Protein AF-A0A935GVI0-F1 (afdb_monomer)

Radius of gyration: 30.36 Å; Cα contacts (8 Å, |Δi|>4): 11; chains: 1; bounding box: 81×37×84 Å

pLDDT: mean 85.94, std 17.43, range [46.31, 98.06]

Secondary structure (DSSP, 8-state):
-PPPPPPP----HHHHHHHHHTPPTT--HHHHHHHHHHHHHHHHHHHHHHHHHHHHHHHHHHHTT----HHHHHHHHHHHHHHHHHHHHHHHHHTSSS---------------

Sequence (113 aa):
MKTATLPPVRVAPDFRLELENVLEPNESLSQFVENAVRATVAKRKTQAEFMRRGIAAIEATQRDNSGIPAETVISRLEAKLLVAKQTKAQRGGQTAGSTGALGDPPHIKAHPP

Mean predicted aligned error: 12.58 Å

Foldseek 3Di:
DDDDDDDDDDDDPVVVVVLVVPDDVPDDSRNVVVVVVVVVVVVVVVVVVVVVVVVVVVVVCVVVVPDDDPVVVVVVVVVVVVVVVVVVVVVVVVVVPPPPDPDDDDDDDDDDD

Structure (mmCIF, N/CA/C/O backbone):
data_AF-A0A935GVI0-F1
#
_entry.id   AF-A0A935GVI0-F1
#
loop_
_atom_site.group_PDB
_atom_site.id
_atom_site.type_symbol
_atom_site.label_atom_id
_atom_site.label_alt_id
_atom_site.label_comp_id
_atom_site.label_asym_id
_atom_site.label_entity_id
_atom_site.label_seq_id
_atom_site.pdbx_PDB_ins_code
_atom_site.Cartn_x
_atom_site.Cartn_y
_atom_site.Cartn_z
_atom_site.occupancy
_atom_site.B_iso_or_equiv
_atom_site.auth_seq_id
_atom_site.auth_comp_id
_atom_site.auth_asym_id
_atom_site.auth_atom_id
_atom_site.pdbx_PDB_model_num
ATOM 1 N N . MET A 1 1 ? -11.241 25.963 14.240 1.00 49.38 1 MET A N 1
ATOM 2 C CA . MET A 1 1 ? -11.300 25.798 12.767 1.00 49.38 1 MET A CA 1
ATOM 3 C C . MET A 1 1 ? -12.371 24.759 12.463 1.00 49.38 1 MET A C 1
ATOM 5 O O . MET A 1 1 ? -12.383 23.745 13.144 1.00 49.38 1 MET A O 1
ATOM 9 N N . LYS A 1 2 ? -13.303 25.013 11.538 1.00 49.34 2 LYS A N 1
ATOM 10 C CA . LYS A 1 2 ? -14.369 24.051 11.193 1.00 49.34 2 LYS A CA 1
ATOM 11 C C . LYS A 1 2 ? -13.760 22.938 10.335 1.00 49.34 2 LYS A C 1
ATOM 13 O O . LYS A 1 2 ? -13.188 23.235 9.291 1.00 49.34 2 LYS A O 1
ATOM 18 N N . THR A 1 3 ? -13.827 21.696 10.795 1.00 78.38 3 THR A N 1
ATOM 19 C CA . THR A 1 3 ? -13.343 20.526 10.056 1.00 78.38 3 THR A CA 1
ATOM 20 C C . THR A 1 3 ? -14.445 20.003 9.138 1.00 78.38 3 THR A C 1
ATOM 22 O O . THR A 1 3 ? -15.622 20.021 9.494 1.00 78.38 3 THR A O 1
ATOM 25 N N . ALA A 1 4 ? -14.076 19.567 7.933 1.00 84.94 4 ALA A N 1
ATOM 26 C CA . ALA A 1 4 ? -15.001 18.851 7.061 1.00 84.94 4 ALA A CA 1
ATOM 27 C C . ALA A 1 4 ? -15.253 17.450 7.635 1.00 84.94 4 ALA A C 1
ATOM 29 O O . ALA A 1 4 ? -14.321 16.804 8.116 1.00 84.94 4 ALA A O 1
ATOM 30 N N . THR A 1 5 ? -16.496 16.980 7.580 1.00 89.56 5 THR A N 1
ATOM 31 C CA . THR A 1 5 ? -16.880 15.638 8.024 1.00 89.56 5 THR A CA 1
ATOM 32 C C . THR A 1 5 ? -17.089 14.723 6.826 1.00 89.56 5 THR A C 1
ATOM 34 O O . THR A 1 5 ? -17.547 15.150 5.764 1.00 89.56 5 THR A O 1
ATOM 37 N N . LEU A 1 6 ? -16.741 13.445 6.988 1.00 88.62 6 LEU A N 1
ATOM 38 C CA . LEU A 1 6 ? -17.154 12.427 6.028 1.00 88.62 6 LEU A CA 1
ATOM 39 C C . LEU A 1 6 ? -18.685 12.274 6.081 1.00 88.62 6 LEU A C 1
ATOM 41 O O . LEU A 1 6 ? -19.273 12.426 7.157 1.00 88.62 6 LEU A O 1
ATOM 45 N N . PRO A 1 7 ? -19.342 11.965 4.949 1.00 91.25 7 PRO A N 1
ATOM 46 C CA . PRO A 1 7 ? -20.768 11.672 4.942 1.00 91.25 7 PRO A CA 1
ATOM 47 C C . PRO A 1 7 ? -21.111 10.501 5.876 1.00 91.25 7 PRO A C 1
ATOM 49 O O . PRO A 1 7 ? -20.302 9.580 6.018 1.00 91.25 7 PRO A O 1
ATOM 52 N N . PRO A 1 8 ? -22.313 10.483 6.476 1.00 91.44 8 PRO A N 1
ATOM 53 C CA . PRO A 1 8 ? -22.758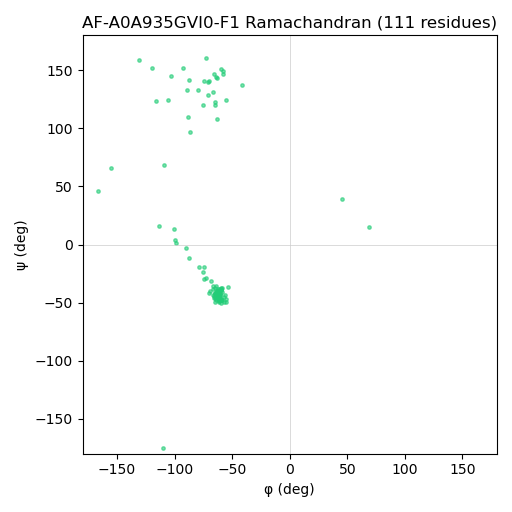 9.347 7.271 1.00 91.44 8 PRO A CA 1
ATOM 54 C C . PRO A 1 8 ? -22.923 8.108 6.381 1.00 91.44 8 PRO A C 1
ATOM 56 O O . PRO A 1 8 ? -23.689 8.119 5.416 1.00 91.44 8 PRO A O 1
ATOM 59 N N . VAL A 1 9 ? -22.220 7.026 6.722 1.00 91.00 9 VAL A N 1
ATOM 60 C CA . VAL A 1 9 ? -22.290 5.737 6.020 1.00 91.00 9 VAL A CA 1
ATOM 61 C C . VAL A 1 9 ? -23.073 4.751 6.880 1.00 91.00 9 VAL A C 1
ATOM 63 O O . VAL A 1 9 ? -22.732 4.522 8.039 1.00 91.00 9 VAL A O 1
ATOM 66 N N . ARG A 1 10 ? -24.136 4.166 6.319 1.00 94.75 10 ARG A N 1
ATOM 67 C CA . ARG A 1 10 ? -24.874 3.080 6.975 1.00 94.75 10 ARG A CA 1
ATOM 68 C C . ARG A 1 10 ? -24.114 1.774 6.785 1.00 94.75 10 ARG A C 1
ATOM 70 O O . ARG A 1 10 ? -23.713 1.457 5.670 1.00 94.75 10 ARG A O 1
ATOM 77 N N . VAL A 1 11 ? -23.962 1.022 7.865 1.00 94.62 11 VAL A N 1
ATOM 78 C CA . VAL A 1 11 ? -23.293 -0.281 7.875 1.00 94.62 11 VAL A CA 1
ATOM 79 C C . VAL A 1 11 ? -24.159 -1.311 8.590 1.00 94.62 11 VAL A C 1
ATOM 81 O O . VAL A 1 11 ? -25.043 -0.944 9.367 1.00 94.62 11 VAL A O 1
ATOM 84 N N . ALA A 1 12 ? -23.917 -2.593 8.318 1.00 97.19 12 ALA A N 1
ATOM 85 C CA . ALA A 1 12 ? -24.558 -3.675 9.055 1.00 97.19 12 ALA A CA 1
ATOM 86 C C . ALA A 1 12 ? -24.138 -3.638 10.542 1.00 97.19 12 ALA A C 1
ATOM 88 O O . ALA A 1 12 ? -22.975 -3.329 10.820 1.00 97.19 12 ALA A O 1
ATOM 89 N N . PRO A 1 13 ? -25.040 -3.953 11.491 1.00 95.50 13 PRO A N 1
ATOM 90 C CA . PRO A 1 13 ? -24.708 -3.981 12.917 1.00 95.50 13 PRO A CA 1
ATOM 91 C C . PRO A 1 13 ? -23.538 -4.913 13.245 1.00 95.50 13 PRO A C 1
ATOM 93 O O . PRO A 1 13 ? -22.620 -4.504 13.949 1.00 95.50 13 PRO A O 1
ATOM 96 N N . ASP A 1 14 ? -23.521 -6.113 12.663 1.00 97.06 14 ASP A N 1
ATOM 97 C CA . ASP A 1 14 ? -22.467 -7.105 12.911 1.00 97.06 14 ASP A CA 1
ATOM 98 C C . ASP A 1 14 ? -21.098 -6.604 12.436 1.00 97.06 14 ASP A C 1
ATOM 100 O O . ASP A 1 14 ? -20.110 -6.704 13.156 1.00 97.06 14 ASP A O 1
ATOM 104 N N . PHE A 1 15 ? -21.053 -5.932 11.282 1.00 95.62 15 PHE A N 1
ATOM 105 C CA . PHE A 1 15 ? -19.821 -5.318 10.786 1.00 95.62 15 PHE A CA 1
ATOM 106 C C . PHE A 1 15 ? -19.319 -4.202 11.710 1.00 95.62 15 PHE A C 1
ATOM 108 O O . PHE A 1 15 ? -18.118 -4.037 11.900 1.00 95.62 15 PHE A O 1
ATOM 115 N N . ARG A 1 16 ? -20.221 -3.428 12.322 1.00 94.06 16 ARG A N 1
ATOM 116 C CA . ARG A 1 16 ? -19.819 -2.416 13.304 1.00 94.06 16 ARG A CA 1
ATOM 117 C C . ARG A 1 16 ? -19.176 -3.052 14.539 1.00 94.06 16 ARG A C 1
ATOM 119 O O . ARG A 1 16 ? -18.172 -2.530 15.011 1.00 94.06 16 ARG A O 1
ATOM 126 N N . LEU A 1 17 ? -19.733 -4.158 15.031 1.00 95.19 17 LEU A N 1
ATOM 127 C CA . LEU A 1 17 ? -19.165 -4.898 16.161 1.00 95.19 17 LEU A CA 1
ATOM 128 C C . LEU A 1 17 ? -17.775 -5.448 15.824 1.00 95.19 17 LEU A C 1
ATOM 130 O O . LEU A 1 17 ? -16.857 -5.336 16.632 1.00 95.19 17 LEU A O 1
ATOM 134 N N . GLU A 1 18 ? -17.593 -5.986 14.616 1.00 95.56 18 GLU A N 1
ATOM 135 C CA . GLU A 1 18 ? -16.276 -6.412 14.130 1.00 95.56 18 GLU A CA 1
ATOM 136 C C . GLU A 1 18 ? -15.261 -5.263 14.157 1.00 95.56 18 GLU A C 1
ATOM 138 O O . GLU A 1 18 ? -14.148 -5.449 14.641 1.00 95.56 18 GLU A O 1
ATOM 143 N N . LEU A 1 19 ? -15.650 -4.069 13.694 1.00 94.31 19 LEU A N 1
ATOM 144 C CA . LEU A 1 19 ? -14.778 -2.891 13.711 1.00 94.31 19 LEU A CA 1
ATOM 145 C C . LEU A 1 19 ? -14.397 -2.455 15.128 1.00 94.31 19 LEU A C 1
ATOM 147 O O . LEU A 1 19 ? -13.257 -2.069 15.353 1.00 94.31 19 LEU A O 1
ATOM 151 N N . GLU A 1 20 ? -15.334 -2.502 16.073 1.00 93.00 20 GLU A N 1
ATOM 152 C CA . GLU A 1 20 ? -15.083 -2.132 17.470 1.00 93.00 20 GLU A CA 1
ATOM 153 C C . GLU A 1 20 ? -14.146 -3.137 18.168 1.00 93.00 20 GLU A C 1
ATOM 155 O O . GLU A 1 20 ? -13.330 -2.738 18.996 1.00 93.00 20 GLU A O 1
ATOM 160 N N . ASN A 1 21 ? -14.193 -4.417 17.782 1.00 95.38 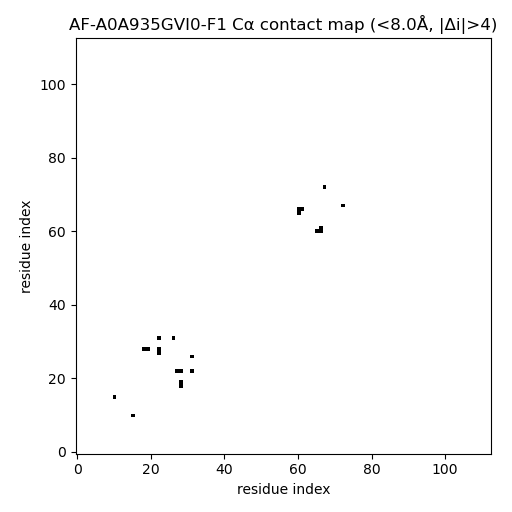21 ASN A N 1
ATOM 161 C CA . ASN A 1 21 ? -13.342 -5.473 18.340 1.00 95.38 21 ASN A CA 1
ATOM 162 C C . ASN A 1 21 ? -11.881 -5.434 17.864 1.00 95.38 21 ASN A C 1
ATOM 164 O O . ASN A 1 21 ? -11.027 -6.055 18.496 1.00 9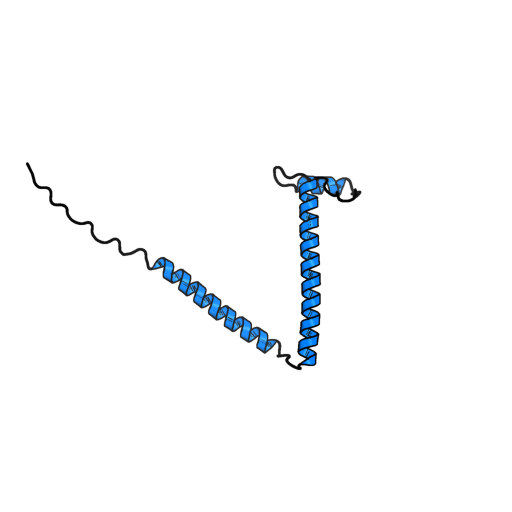5.38 21 ASN A O 1
ATOM 168 N N . VAL A 1 22 ? -11.585 -4.754 16.752 1.00 96.12 22 VAL A N 1
ATOM 169 C CA . VAL A 1 22 ? -10.222 -4.658 16.192 1.00 96.12 22 VAL A CA 1
ATOM 170 C C . VAL A 1 22 ? -9.514 -3.347 16.542 1.00 96.12 22 VAL A C 1
ATOM 172 O O . VAL A 1 22 ? -8.415 -3.110 16.045 1.00 96.12 22 VAL A O 1
ATOM 175 N N . LEU A 1 23 ? -10.133 -2.490 17.359 1.00 96.88 23 LEU A N 1
ATOM 176 C CA . LEU A 1 23 ? -9.537 -1.220 17.773 1.00 96.88 23 LEU A CA 1
ATOM 177 C C . LEU A 1 23 ? -8.358 -1.444 18.721 1.00 96.88 23 LEU A C 1
ATOM 179 O O . LEU A 1 23 ? -8.413 -2.271 19.634 1.00 96.88 23 LEU A O 1
ATOM 183 N N . GLU A 1 24 ? -7.311 -0.644 18.542 1.00 95.44 24 GLU A N 1
ATOM 184 C CA . GLU A 1 24 ? -6.183 -0.606 19.469 1.00 95.44 24 GLU A CA 1
ATOM 185 C C . GLU A 1 24 ? -6.560 0.096 20.793 1.00 95.44 24 GLU A C 1
ATOM 187 O O . GLU A 1 24 ? -7.519 0.879 20.853 1.00 95.44 24 GLU A O 1
ATOM 192 N N . PRO A 1 25 ? -5.802 -0.114 21.889 1.00 94.12 25 PRO A N 1
ATOM 193 C CA . PRO A 1 25 ? -6.049 0.581 23.148 1.00 94.12 25 PRO A CA 1
ATOM 194 C C . PRO A 1 25 ? -6.046 2.109 22.980 1.00 94.12 25 PRO A C 1
ATOM 196 O O . PRO A 1 25 ? -5.052 2.701 22.561 1.00 94.12 25 PRO A O 1
ATOM 199 N N . ASN A 1 26 ? -7.138 2.758 23.398 1.00 93.31 26 ASN A N 1
ATOM 200 C CA . ASN A 1 26 ? -7.388 4.203 23.254 1.00 93.31 26 ASN A CA 1
ATOM 201 C C . ASN A 1 26 ? -7.620 4.694 21.811 1.00 93.31 26 ASN A C 1
ATOM 203 O O . ASN A 1 26 ? -7.583 5.903 21.570 1.00 93.31 26 ASN A O 1
ATOM 207 N N . GLU A 1 27 ? -7.891 3.801 20.859 1.00 96.06 27 GLU A N 1
ATOM 208 C CA . GLU A 1 27 ? -8.342 4.173 19.520 1.00 96.06 27 GLU A CA 1
ATOM 209 C C . GLU A 1 27 ? -9.873 4.272 19.467 1.00 96.06 27 GLU A C 1
ATOM 211 O O . GLU A 1 27 ? -10.600 3.403 19.945 1.00 96.06 27 GLU A O 1
ATOM 216 N N . SER A 1 28 ? -10.387 5.349 18.873 1.00 95.38 28 SER A N 1
ATOM 217 C CA . SER A 1 28 ? -11.814 5.479 18.570 1.00 95.38 28 SER A CA 1
ATOM 218 C C . SER A 1 28 ? -12.136 4.986 17.160 1.00 95.38 28 SER A C 1
ATOM 220 O O . SER A 1 28 ? -11.343 5.143 16.231 1.00 95.38 28 SER A O 1
ATOM 222 N N . LEU A 1 29 ? -13.369 4.512 16.959 1.00 93.81 29 LEU A N 1
ATOM 223 C CA . LEU A 1 29 ? -13.862 4.105 15.640 1.00 93.81 29 LEU A CA 1
ATOM 224 C C . LEU A 1 29 ? -13.703 5.211 14.578 1.00 93.81 29 LEU A C 1
ATOM 226 O O . LEU A 1 29 ? -13.368 4.934 13.429 1.00 93.81 29 LEU A O 1
ATOM 230 N N . SER A 1 30 ? -13.895 6.479 14.956 1.00 92.62 30 SER A N 1
ATOM 231 C CA . SER A 1 30 ? -13.703 7.619 14.050 1.00 92.62 30 SER A CA 1
ATOM 232 C C . SER A 1 30 ? -12.246 7.781 13.608 1.00 92.62 30 SER A C 1
ATOM 234 O O . SER A 1 30 ? -12.003 8.045 12.431 1.00 92.62 30 SER A O 1
ATOM 236 N N . GLN A 1 31 ? -11.282 7.606 14.522 1.00 94.19 31 GLN A N 1
ATOM 237 C CA . GLN A 1 31 ? -9.851 7.650 14.194 1.00 94.19 31 GLN A CA 1
ATOM 238 C C . GLN A 1 31 ? -9.467 6.491 13.276 1.00 94.19 31 GLN A C 1
ATOM 240 O O . GLN A 1 31 ? -8.808 6.713 12.260 1.00 94.19 31 GLN A O 1
ATOM 245 N N . PHE A 1 32 ? -9.949 5.286 13.579 1.00 95.25 32 PHE A N 1
ATOM 246 C CA . PHE A 1 32 ? -9.735 4.112 12.741 1.00 95.25 32 PHE A CA 1
ATOM 247 C C . PHE A 1 32 ? -10.250 4.336 11.308 1.00 95.25 32 PHE A C 1
ATOM 249 O O . PHE A 1 32 ? -9.518 4.149 10.332 1.00 95.25 32 PHE A O 1
ATOM 256 N N . VAL A 1 33 ? -11.489 4.826 11.159 1.00 94.00 33 VAL A N 1
ATOM 257 C CA . VAL A 1 33 ? -12.087 5.132 9.848 1.00 94.00 33 VAL A CA 1
ATOM 258 C C . VAL A 1 33 ? -11.306 6.224 9.116 1.00 94.00 33 VAL A C 1
ATOM 260 O O . VAL A 1 33 ? -11.032 6.085 7.922 1.00 94.00 33 VAL A O 1
ATOM 263 N N . GLU A 1 34 ? -10.913 7.299 9.802 1.00 94.56 34 GLU A N 1
ATOM 264 C CA . GLU A 1 34 ? -10.100 8.358 9.198 1.00 94.56 34 GLU A CA 1
ATOM 265 C C . GLU A 1 34 ? -8.772 7.804 8.662 1.00 94.56 34 GLU A C 1
ATOM 267 O O . GLU A 1 34 ? -8.413 8.059 7.506 1.00 94.56 34 GLU A O 1
ATOM 272 N N . ASN A 1 35 ? -8.068 7.011 9.470 1.00 95.38 35 ASN A N 1
ATOM 273 C CA . ASN A 1 35 ? -6.796 6.396 9.106 1.00 95.38 35 ASN A CA 1
ATOM 274 C C . ASN A 1 35 ? -6.950 5.463 7.899 1.00 95.38 35 ASN A C 1
ATOM 276 O O . ASN A 1 35 ? -6.192 5.575 6.930 1.00 95.38 35 ASN A O 1
ATOM 280 N N . ALA A 1 36 ? -7.970 4.603 7.900 1.00 95.19 36 ALA A N 1
ATOM 281 C CA . ALA A 1 36 ? -8.262 3.694 6.795 1.00 95.19 36 ALA A CA 1
ATOM 282 C C . ALA A 1 36 ? -8.564 4.445 5.484 1.00 95.19 36 ALA A C 1
ATOM 284 O O . ALA A 1 36 ? -8.056 4.087 4.411 1.00 95.19 36 ALA A O 1
ATOM 285 N N . VAL A 1 37 ? -9.348 5.528 5.554 1.00 96.12 37 VAL A N 1
ATOM 286 C CA . VAL A 1 37 ? -9.652 6.377 4.394 1.00 96.12 37 VAL A CA 1
ATOM 287 C C . VAL A 1 37 ? -8.388 7.068 3.888 1.00 96.12 37 VAL A C 1
ATOM 289 O O . VAL A 1 37 ? -8.113 7.026 2.686 1.00 96.12 37 VAL A O 1
ATOM 292 N N . ARG A 1 38 ? -7.571 7.650 4.775 1.00 96.69 38 ARG A N 1
ATOM 293 C CA . ARG A 1 38 ? -6.296 8.286 4.401 1.00 96.69 38 ARG A CA 1
ATOM 294 C C . ARG A 1 38 ? -5.345 7.300 3.731 1.00 96.69 38 ARG A C 1
ATOM 296 O O . ARG A 1 38 ? -4.806 7.615 2.668 1.00 96.69 38 ARG A O 1
ATOM 303 N N . ALA A 1 39 ? -5.185 6.106 4.298 1.00 97.62 39 ALA A N 1
ATOM 304 C CA . ALA A 1 39 ? -4.353 5.050 3.732 1.00 97.62 39 ALA A CA 1
ATOM 305 C C . ALA A 1 39 ? -4.847 4.637 2.336 1.00 97.62 39 ALA A C 1
ATOM 307 O O . ALA A 1 39 ? -4.061 4.540 1.390 1.00 97.62 39 ALA A O 1
ATOM 308 N N . THR A 1 40 ? -6.162 4.480 2.169 1.00 98.00 40 THR A N 1
ATOM 309 C CA . THR A 1 40 ? -6.769 4.127 0.879 1.00 98.00 40 THR A CA 1
ATOM 310 C C . THR A 1 40 ? -6.583 5.229 -0.164 1.00 98.00 40 THR A C 1
ATOM 312 O O . THR A 1 40 ? -6.244 4.939 -1.314 1.00 98.00 40 THR A O 1
ATOM 315 N N . VAL A 1 41 ? -6.755 6.498 0.214 1.00 98.06 41 VAL A N 1
ATOM 316 C CA . VAL A 1 41 ? -6.508 7.645 -0.673 1.00 98.06 41 VAL A CA 1
ATOM 317 C C . VAL A 1 41 ? -5.044 7.690 -1.103 1.00 98.06 41 VAL A C 1
ATOM 319 O O . VAL A 1 41 ? -4.768 7.847 -2.293 1.00 98.06 41 VAL A O 1
ATOM 322 N N . ALA A 1 42 ? -4.108 7.519 -0.166 1.00 97.94 42 ALA A N 1
ATOM 323 C CA . ALA A 1 42 ? -2.681 7.487 -0.469 1.00 97.94 42 ALA A CA 1
ATOM 324 C C . ALA A 1 42 ? -2.347 6.348 -1.444 1.00 97.94 42 ALA A C 1
ATOM 326 O O . ALA A 1 42 ? -1.731 6.590 -2.482 1.00 97.94 42 ALA A O 1
ATOM 327 N N . LYS A 1 43 ? -2.847 5.133 -1.179 1.00 98.06 43 LYS A N 1
ATOM 328 C CA . LYS A 1 43 ? -2.693 3.973 -2.067 1.00 98.06 43 LYS A CA 1
ATOM 329 C C . LYS A 1 43 ? -3.207 4.264 -3.477 1.00 98.06 43 LYS A C 1
ATOM 331 O O . LYS A 1 43 ? -2.489 4.024 -4.445 1.00 98.06 43 LYS A O 1
ATOM 336 N N . ARG A 1 44 ? -4.424 4.807 -3.607 1.00 97.94 44 ARG A N 1
ATOM 337 C CA . ARG A 1 44 ? -5.028 5.122 -4.913 1.00 97.94 44 ARG A CA 1
ATOM 338 C C . ARG A 1 44 ? -4.235 6.182 -5.674 1.00 97.94 44 ARG A C 1
ATOM 340 O O . ARG A 1 44 ? -4.023 6.022 -6.872 1.00 97.94 44 ARG A O 1
ATOM 347 N N . LYS A 1 45 ? -3.755 7.226 -4.992 1.00 97.69 45 LYS A N 1
ATOM 348 C CA . LYS A 1 45 ? -2.899 8.257 -5.600 1.00 97.69 45 LYS A CA 1
ATOM 349 C C . LYS A 1 45 ? -1.592 7.665 -6.118 1.00 97.69 45 LYS A C 1
ATOM 351 O O . LYS A 1 45 ? -1.249 7.887 -7.275 1.00 97.69 45 LYS A O 1
ATOM 356 N N . THR A 1 46 ? -0.902 6.873 -5.300 1.00 97.31 46 THR A N 1
ATOM 357 C CA . THR A 1 46 ? 0.349 6.219 -5.704 1.00 97.31 46 THR A CA 1
ATOM 358 C C . THR A 1 46 ? 0.128 5.254 -6.867 1.00 97.31 46 THR A C 1
ATOM 360 O O . THR A 1 46 ? 0.917 5.254 -7.807 1.00 97.31 46 THR A O 1
ATOM 363 N N . GLN A 1 47 ? -0.957 4.474 -6.857 1.00 97.31 47 GLN A N 1
ATOM 364 C CA . GLN A 1 47 ? -1.288 3.559 -7.951 1.00 97.31 47 GLN A CA 1
ATOM 365 C C . GLN A 1 47 ? -1.574 4.305 -9.260 1.00 97.31 47 GLN A C 1
ATOM 367 O O . GLN A 1 47 ? -1.051 3.926 -10.307 1.00 97.31 47 GLN A O 1
ATOM 372 N N . ALA A 1 48 ? -2.368 5.376 -9.208 1.00 97.12 48 ALA A N 1
ATOM 373 C CA . ALA A 1 48 ? -2.665 6.193 -10.380 1.00 97.12 48 ALA A CA 1
ATOM 374 C C . ALA A 1 48 ? -1.389 6.825 -10.960 1.00 97.12 48 ALA A C 1
ATOM 376 O O . ALA A 1 48 ? -1.154 6.758 -12.165 1.00 97.12 48 ALA A O 1
ATOM 377 N N . GLU A 1 49 ? -0.528 7.369 -10.098 1.00 97.62 49 GLU A N 1
ATOM 378 C CA . GLU A 1 49 ? 0.762 7.931 -10.500 1.00 97.62 49 GLU A CA 1
ATOM 379 C C . GLU A 1 49 ? 1.702 6.882 -11.097 1.00 97.62 49 GLU A C 1
ATOM 381 O O . GLU A 1 49 ? 2.356 7.148 -12.104 1.00 97.62 49 GLU A O 1
ATOM 386 N N . PHE A 1 50 ? 1.756 5.685 -10.512 1.00 97.50 50 PHE A N 1
ATOM 387 C CA . PHE A 1 50 ? 2.562 4.586 -11.029 1.00 97.50 50 PHE A CA 1
ATOM 388 C C . PHE A 1 50 ? 2.117 4.179 -12.436 1.00 97.50 50 PHE A C 1
ATOM 390 O O . PHE A 1 50 ? 2.954 4.094 -13.331 1.00 97.50 50 PHE A O 1
ATOM 397 N N . MET A 1 51 ? 0.809 4.005 -12.661 1.00 97.69 51 MET A N 1
ATOM 398 C CA . MET A 1 51 ? 0.289 3.670 -13.991 1.00 97.69 51 MET A CA 1
ATOM 399 C C . MET A 1 51 ? 0.554 4.784 -15.001 1.00 97.69 51 MET A C 1
ATOM 401 O O . MET A 1 51 ? 1.047 4.509 -16.091 1.00 97.69 51 MET A O 1
ATOM 405 N N . ARG A 1 52 ? 0.302 6.044 -14.625 1.00 97.75 52 ARG A N 1
ATOM 406 C CA . ARG A 1 52 ? 0.573 7.207 -15.480 1.00 97.75 52 ARG A CA 1
ATOM 407 C C . ARG A 1 52 ? 2.033 7.240 -15.935 1.00 97.75 52 ARG A C 1
ATOM 409 O O . ARG A 1 52 ? 2.307 7.420 -17.117 1.00 97.75 52 ARG A O 1
ATOM 416 N N . ARG A 1 53 ? 2.970 7.036 -15.004 1.00 97.69 53 ARG A N 1
ATOM 417 C CA . ARG A 1 53 ? 4.411 7.009 -15.299 1.00 97.69 53 ARG A CA 1
ATOM 418 C C . ARG A 1 53 ? 4.811 5.788 -16.120 1.00 97.69 53 ARG A C 1
ATOM 420 O O . ARG A 1 53 ? 5.627 5.926 -17.021 1.00 97.69 53 ARG A O 1
ATOM 427 N N . GLY A 1 54 ? 4.240 4.621 -15.826 1.00 96.50 54 GLY A N 1
ATOM 428 C CA . GLY A 1 54 ? 4.503 3.387 -16.565 1.00 96.50 54 GLY A CA 1
ATOM 429 C C . GLY A 1 54 ? 4.100 3.498 -18.032 1.00 96.50 54 GLY A C 1
ATOM 430 O O . GLY A 1 54 ? 4.905 3.195 -18.905 1.00 96.50 54 GLY A O 1
ATOM 431 N N . ILE A 1 55 ? 2.896 4.010 -18.304 1.00 97.81 55 ILE A N 1
ATOM 432 C CA . ILE A 1 55 ? 2.405 4.233 -19.671 1.00 97.81 55 ILE A CA 1
ATOM 433 C C . ILE A 1 55 ? 3.306 5.234 -20.403 1.00 97.81 55 ILE A C 1
ATOM 435 O O . ILE A 1 55 ? 3.808 4.923 -21.479 1.00 97.81 55 ILE A O 1
ATOM 439 N N . ALA A 1 56 ? 3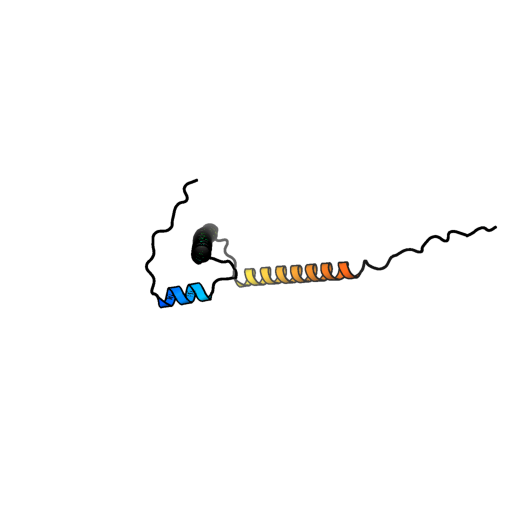.602 6.382 -19.785 1.00 97.44 56 ALA A N 1
ATOM 440 C CA . ALA A 1 56 ? 4.474 7.390 -20.389 1.00 97.44 56 ALA A CA 1
ATOM 441 C C . ALA A 1 56 ? 5.889 6.853 -20.688 1.00 97.44 56 ALA A C 1
ATOM 443 O O . ALA A 1 56 ? 6.472 7.177 -21.722 1.00 97.44 56 ALA A O 1
ATOM 444 N N . ALA A 1 57 ? 6.445 6.018 -19.804 1.00 95.44 57 ALA A N 1
ATOM 445 C CA . ALA A 1 57 ? 7.744 5.386 -20.016 1.00 95.44 57 ALA A CA 1
ATOM 446 C C . ALA A 1 57 ? 7.710 4.396 -21.187 1.00 95.44 57 ALA A C 1
ATOM 448 O O . ALA A 1 57 ? 8.610 4.417 -22.021 1.00 95.44 57 ALA A O 1
ATOM 449 N N . ILE A 1 58 ? 6.660 3.575 -21.287 1.00 95.31 58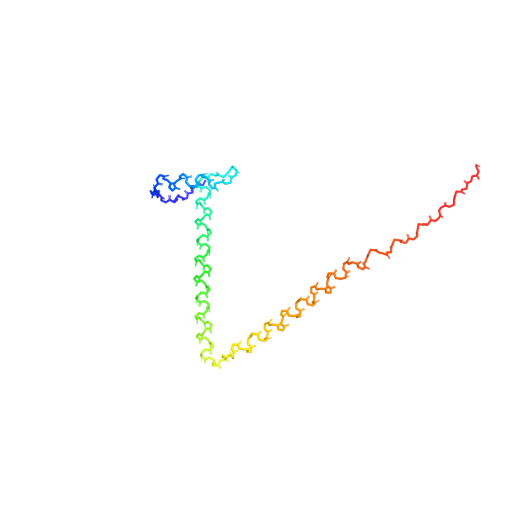 ILE A N 1
ATOM 450 C CA . ILE A 1 58 ? 6.473 2.638 -22.401 1.00 95.31 58 ILE A CA 1
ATOM 451 C C . ILE A 1 58 ? 6.378 3.396 -23.729 1.00 95.31 58 ILE A C 1
ATOM 453 O O . ILE A 1 58 ? 7.073 3.046 -24.680 1.00 95.31 58 ILE A O 1
ATOM 457 N N . GLU A 1 59 ? 5.572 4.457 -23.790 1.00 97.06 59 GLU A N 1
ATOM 458 C CA . GLU A 1 59 ? 5.445 5.302 -24.983 1.00 97.06 59 GLU A CA 1
ATOM 459 C C . GLU A 1 59 ? 6.781 5.943 -25.380 1.00 97.06 59 GLU A C 1
ATOM 461 O O . GLU A 1 59 ? 7.105 6.022 -26.564 1.00 97.06 59 GLU A O 1
ATOM 466 N N . ALA A 1 60 ? 7.579 6.385 -24.401 1.00 96.12 60 ALA A N 1
ATOM 467 C CA . ALA A 1 60 ? 8.920 6.905 -24.649 1.00 96.12 60 ALA A CA 1
ATOM 468 C C . ALA A 1 60 ? 9.866 5.843 -25.210 1.00 96.12 60 ALA A C 1
ATOM 470 O O . ALA A 1 60 ? 10.494 6.065 -26.241 1.00 96.12 60 ALA A O 1
ATOM 471 N N . THR A 1 61 ? 9.908 4.661 -24.600 1.00 95.81 61 THR A N 1
ATOM 472 C CA . THR A 1 61 ? 10.740 3.554 -25.078 1.00 95.81 61 THR A CA 1
ATOM 473 C C . THR A 1 61 ? 10.359 3.106 -26.487 1.00 95.81 61 THR A C 1
ATOM 475 O O . THR A 1 61 ? 11.249 2.806 -27.280 1.00 95.81 61 THR A O 1
ATOM 478 N N . GLN A 1 62 ? 9.064 3.080 -26.818 1.00 94.81 62 GLN A N 1
ATOM 479 C CA . GLN A 1 62 ? 8.598 2.752 -28.169 1.00 94.81 62 GLN A CA 1
ATOM 480 C C . GLN A 1 62 ? 9.025 3.811 -29.188 1.00 94.81 62 GLN A C 1
ATOM 482 O O . GLN A 1 62 ? 9.535 3.460 -30.248 1.00 94.81 62 GLN A O 1
ATOM 487 N N . ARG A 1 63 ? 8.859 5.100 -28.859 1.00 96.69 63 ARG A N 1
ATOM 488 C CA . ARG A 1 63 ? 9.258 6.216 -29.730 1.00 96.69 63 ARG A CA 1
ATOM 489 C C . ARG A 1 63 ? 10.753 6.209 -30.027 1.00 96.69 63 ARG A C 1
ATOM 491 O O . ARG A 1 63 ? 11.149 6.428 -31.166 1.00 96.69 63 ARG A O 1
ATOM 498 N N . ASP A 1 64 ? 11.555 5.933 -29.007 1.00 96.62 64 ASP A N 1
ATOM 499 C CA . ASP A 1 64 ? 13.012 5.987 -29.097 1.00 96.62 64 ASP A CA 1
ATOM 500 C C . ASP A 1 64 ? 13.620 4.636 -29.522 1.00 96.62 64 ASP A C 1
ATOM 502 O O . ASP A 1 64 ? 14.836 4.522 -29.664 1.00 96.62 64 ASP A O 1
ATOM 506 N N . ASN A 1 65 ? 12.786 3.598 -29.686 1.00 94.06 65 ASN A N 1
ATOM 507 C CA . ASN A 1 65 ? 13.171 2.203 -29.920 1.00 94.06 65 ASN A CA 1
ATOM 508 C C . ASN A 1 65 ? 14.299 1.716 -28.983 1.00 94.06 65 ASN A C 1
ATOM 510 O O . ASN A 1 65 ? 15.219 1.006 -29.387 1.00 94.06 65 ASN A O 1
ATOM 514 N N . SER A 1 66 ? 14.246 2.136 -27.717 1.00 94.75 66 SER A N 1
ATOM 515 C CA 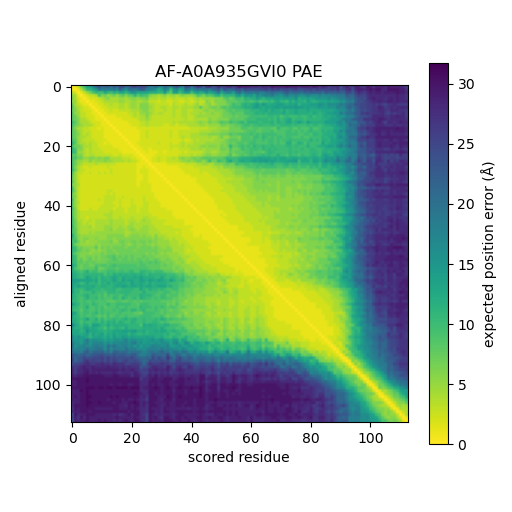. SER A 1 66 ? 15.332 1.986 -26.737 1.00 94.75 66 SER A CA 1
ATOM 516 C C . SER A 1 66 ? 15.131 0.819 -25.762 1.00 94.75 66 SER A C 1
ATOM 518 O O . SER A 1 66 ? 15.805 0.724 -24.733 1.00 94.75 66 SER A O 1
ATOM 520 N N . GLY A 1 67 ? 14.183 -0.073 -26.064 1.00 91.38 67 GLY A N 1
ATOM 521 C CA . GLY A 1 67 ? 13.876 -1.235 -25.236 1.00 91.38 67 GLY A CA 1
ATOM 522 C C . GLY A 1 67 ? 15.047 -2.215 -25.167 1.00 91.38 67 GLY A C 1
ATOM 523 O O . GLY A 1 67 ? 15.754 -2.425 -26.150 1.00 91.38 67 GLY A O 1
ATOM 524 N N . ILE A 1 68 ? 15.238 -2.841 -24.005 1.00 94.62 68 ILE A N 1
ATOM 525 C CA . ILE A 1 68 ? 16.213 -3.924 -23.820 1.00 94.62 68 ILE A CA 1
ATOM 526 C C . ILE A 1 68 ? 15.508 -5.212 -23.377 1.00 94.62 68 ILE A C 1
ATOM 528 O O . ILE A 1 68 ? 14.473 -5.125 -22.710 1.00 94.62 68 ILE A O 1
ATOM 532 N N . PRO A 1 69 ? 16.058 -6.398 -23.701 1.00 95.44 69 PRO A N 1
ATOM 533 C CA . PRO A 1 69 ? 15.495 -7.670 -23.259 1.00 95.44 69 PRO A CA 1
ATOM 534 C C . PRO A 1 69 ? 15.397 -7.761 -21.733 1.00 95.44 69 PRO A C 1
ATOM 536 O O . PRO A 1 69 ? 16.259 -7.247 -21.008 1.00 95.44 69 PRO A O 1
ATOM 539 N N . ALA A 1 70 ? 14.366 -8.448 -21.245 1.00 95.00 70 ALA A N 1
ATOM 540 C CA . ALA A 1 70 ? 14.102 -8.590 -19.815 1.00 95.00 70 ALA A CA 1
ATOM 541 C C . ALA A 1 70 ? 15.269 -9.271 -19.082 1.00 95.00 70 ALA A C 1
ATOM 543 O O . ALA A 1 70 ? 15.649 -8.854 -17.989 1.00 95.00 70 ALA A O 1
ATOM 544 N N . GLU A 1 71 ? 15.907 -10.246 -19.721 1.00 97.12 71 GLU A N 1
ATOM 545 C CA . GLU A 1 71 ? 17.065 -10.980 -19.213 1.00 97.12 71 GLU A CA 1
ATOM 546 C C . GLU A 1 71 ? 18.225 -10.021 -18.925 1.00 97.12 71 GLU A C 1
ATOM 548 O O . GLU A 1 71 ? 18.856 -10.089 -17.873 1.00 97.12 71 GLU A O 1
ATOM 553 N N . THR A 1 72 ? 18.446 -9.042 -19.812 1.00 96.81 72 THR A N 1
ATOM 554 C CA . THR A 1 72 ? 19.491 -8.024 -19.630 1.00 96.81 72 THR A CA 1
ATOM 555 C C . THR A 1 72 ? 19.198 -7.138 -18.418 1.00 96.81 72 THR A C 1
ATOM 557 O O . THR A 1 72 ? 20.119 -6.759 -17.689 1.00 96.81 72 THR A O 1
ATOM 560 N N . VAL A 1 73 ? 17.927 -6.801 -18.174 1.00 95.88 73 VAL A N 1
ATOM 561 C CA . VAL A 1 73 ? 17.515 -6.044 -16.981 1.00 95.88 73 VAL A CA 1
ATOM 562 C C . VAL A 1 73 ? 17.765 -6.867 -15.718 1.00 95.88 73 VAL A C 1
ATOM 564 O O . VAL A 1 73 ? 18.393 -6.363 -14.785 1.00 95.88 73 VAL A O 1
ATOM 567 N N . ILE A 1 74 ? 17.315 -8.124 -15.699 1.00 97.81 74 ILE A N 1
ATOM 568 C CA . ILE A 1 74 ? 17.426 -9.023 -14.544 1.00 97.81 74 ILE A CA 1
ATOM 569 C C . ILE A 1 74 ? 18.895 -9.230 -14.170 1.00 97.81 74 ILE A C 1
ATOM 571 O O . ILE A 1 74 ? 19.266 -8.948 -13.030 1.00 97.81 74 ILE A O 1
ATOM 575 N N . SER A 1 75 ? 19.761 -9.578 -15.127 1.00 97.62 75 SER A N 1
ATOM 576 C CA . SER A 1 75 ? 21.191 -9.772 -14.856 1.00 97.62 75 SER A CA 1
ATOM 577 C C . SER A 1 75 ? 21.860 -8.511 -14.292 1.00 97.62 75 SER A C 1
ATOM 579 O O . SER A 1 75 ? 22.689 -8.587 -13.383 1.00 97.62 75 SER A O 1
ATOM 581 N N . ARG A 1 76 ? 21.480 -7.316 -14.772 1.00 97.56 76 ARG A N 1
ATOM 582 C CA . ARG A 1 76 ? 21.990 -6.044 -14.225 1.00 97.56 76 ARG A CA 1
ATOM 583 C C . ARG A 1 76 ? 21.523 -5.804 -12.787 1.00 97.56 76 ARG A C 1
ATOM 585 O O . ARG A 1 76 ? 22.288 -5.261 -11.989 1.00 97.56 76 ARG A O 1
ATOM 592 N N . LEU A 1 77 ? 20.283 -6.162 -12.452 1.00 97.62 77 LEU A N 1
ATOM 593 C CA . LEU A 1 77 ? 19.748 -6.024 -11.095 1.00 97.62 77 LEU A CA 1
ATOM 594 C C . LEU A 1 77 ? 20.402 -7.013 -10.125 1.00 97.62 77 LEU A C 1
ATOM 596 O O . LEU A 1 77 ? 20.773 -6.614 -9.022 1.00 97.62 77 LEU A O 1
ATOM 600 N N . GLU A 1 78 ? 20.612 -8.259 -10.545 1.00 97.62 78 GLU A N 1
ATOM 601 C CA . GLU A 1 78 ? 21.318 -9.277 -9.760 1.00 97.62 78 GLU A CA 1
ATOM 602 C C . GLU A 1 78 ? 22.757 -8.856 -9.449 1.00 97.62 78 GLU A C 1
ATOM 604 O O . GLU A 1 78 ? 23.186 -8.925 -8.295 1.00 97.62 78 GLU A O 1
ATOM 609 N N . ALA A 1 79 ? 23.477 -8.322 -10.442 1.00 97.44 79 ALA A N 1
ATOM 610 C CA . ALA A 1 79 ? 24.826 -7.799 -10.246 1.00 97.44 79 ALA A CA 1
ATOM 611 C C . ALA A 1 79 ? 24.854 -6.649 -9.222 1.00 97.44 79 ALA A C 1
ATOM 613 O O . ALA A 1 79 ? 25.661 -6.658 -8.290 1.00 97.44 79 ALA A O 1
ATOM 614 N N . LYS A 1 80 ? 23.933 -5.679 -9.336 1.00 96.88 80 LYS A N 1
ATOM 615 C CA . LYS A 1 80 ? 23.810 -4.575 -8.365 1.00 96.88 80 LYS A CA 1
ATOM 616 C C . LYS A 1 80 ? 23.485 -5.083 -6.960 1.00 96.88 80 LYS A C 1
ATOM 618 O O . LYS A 1 80 ? 24.037 -4.578 -5.981 1.00 96.88 80 LYS A O 1
ATOM 623 N N . LEU A 1 81 ? 22.611 -6.083 -6.853 1.00 97.44 81 LEU A N 1
ATOM 624 C CA . LEU A 1 81 ? 22.238 -6.689 -5.579 1.00 97.44 81 LEU A CA 1
ATOM 625 C C . LEU A 1 81 ? 23.427 -7.407 -4.927 1.00 97.44 81 LEU A C 1
ATOM 627 O O . LEU A 1 81 ? 23.622 -7.276 -3.718 1.00 97.44 81 LEU A O 1
ATOM 631 N N . LEU A 1 82 ? 24.231 -8.137 -5.705 1.00 97.06 82 LEU A N 1
ATOM 632 C CA . LEU A 1 82 ? 25.433 -8.811 -5.213 1.00 97.06 82 LEU A CA 1
ATOM 633 C C . LEU A 1 82 ? 26.429 -7.807 -4.621 1.00 97.06 82 LEU A C 1
ATOM 635 O O . LEU A 1 82 ? 26.877 -7.989 -3.488 1.00 97.06 82 LEU A O 1
ATOM 639 N N . VAL A 1 83 ? 26.705 -6.716 -5.342 1.00 96.19 83 VAL A N 1
ATOM 640 C CA . VAL A 1 83 ? 27.588 -5.638 -4.868 1.00 96.19 83 VAL A CA 1
ATOM 641 C C . VAL A 1 83 ? 27.050 -5.032 -3.571 1.00 96.19 83 VAL A C 1
ATOM 643 O O . VAL A 1 83 ? 27.780 -4.937 -2.586 1.00 96.19 83 VAL A O 1
ATOM 646 N N . ALA A 1 84 ? 25.757 -4.699 -3.514 1.00 95.69 84 ALA A N 1
ATOM 647 C CA . ALA A 1 84 ? 25.147 -4.129 -2.313 1.00 95.69 84 ALA A CA 1
ATOM 648 C C . ALA A 1 84 ? 25.262 -5.061 -1.090 1.00 95.69 84 ALA A C 1
ATOM 650 O O . ALA A 1 84 ? 25.533 -4.597 0.023 1.00 95.69 84 ALA A O 1
ATOM 651 N N . LYS A 1 85 ? 25.101 -6.378 -1.284 1.00 94.62 85 LYS A N 1
ATOM 652 C CA . LYS A 1 85 ? 25.287 -7.382 -0.223 1.00 94.62 85 LYS A CA 1
ATOM 653 C C . LYS A 1 85 ? 26.735 -7.428 0.268 1.00 94.62 85 LYS A C 1
ATOM 655 O O . LYS A 1 85 ? 26.953 -7.441 1.479 1.00 94.62 85 LYS A O 1
ATOM 660 N N . GLN A 1 86 ? 27.709 -7.402 -0.641 1.00 93.50 86 GLN A N 1
ATOM 661 C CA . GLN A 1 86 ? 29.134 -7.395 -0.292 1.00 93.50 86 GLN A CA 1
ATOM 662 C C . GLN A 1 86 ? 29.519 -6.128 0.482 1.00 93.50 86 GLN A C 1
ATOM 664 O O . GLN A 1 86 ? 30.139 -6.220 1.540 1.00 93.50 86 GLN A O 1
ATOM 669 N N . THR A 1 87 ? 29.074 -4.950 0.034 1.00 90.69 87 THR A N 1
ATOM 670 C CA . THR A 1 87 ? 29.316 -3.684 0.744 1.00 90.69 87 THR A CA 1
ATOM 671 C C . THR A 1 87 ? 28.674 -3.675 2.134 1.00 90.69 87 THR A C 1
ATOM 673 O O . THR A 1 87 ? 29.273 -3.181 3.089 1.00 90.69 87 THR A O 1
ATOM 676 N N . LYS A 1 88 ? 27.469 -4.245 2.292 1.00 90.31 88 LYS A N 1
ATOM 677 C CA . LYS A 1 88 ? 26.821 -4.377 3.607 1.00 90.31 88 LYS A CA 1
ATOM 678 C C . LYS A 1 88 ? 27.617 -5.293 4.545 1.00 90.31 88 LYS A C 1
ATOM 680 O O . LYS A 1 88 ? 27.798 -4.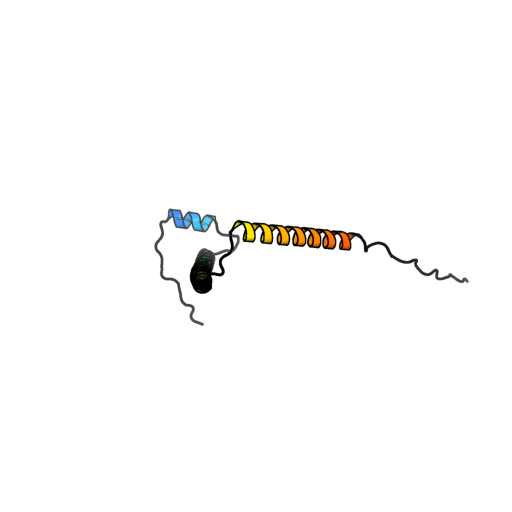941 5.707 1.00 90.31 88 LYS A O 1
ATOM 685 N N . ALA A 1 89 ? 28.113 -6.428 4.049 1.00 85.19 89 ALA A N 1
ATOM 686 C CA . ALA A 1 89 ? 28.930 -7.358 4.832 1.00 85.19 89 ALA A CA 1
ATOM 687 C C . ALA A 1 89 ? 30.262 -6.728 5.278 1.00 85.19 89 ALA A C 1
ATOM 689 O O . ALA A 1 89 ? 30.646 -6.851 6.438 1.00 85.19 89 ALA A O 1
ATOM 690 N N . GLN A 1 90 ? 30.920 -5.974 4.393 1.00 78.00 90 GLN A N 1
ATOM 691 C CA . GLN A 1 90 ? 32.157 -5.249 4.709 1.00 78.00 90 GLN A CA 1
ATOM 692 C C . GLN A 1 90 ? 31.940 -4.173 5.785 1.00 78.00 90 GLN A C 1
ATOM 694 O O . GLN A 1 90 ? 32.745 -4.050 6.705 1.00 78.00 90 GLN A O 1
ATOM 699 N N . ARG A 1 91 ? 30.818 -3.442 5.733 1.00 73.50 91 ARG A N 1
ATOM 700 C CA . ARG A 1 91 ? 30.455 -2.447 6.759 1.00 73.50 91 ARG A CA 1
ATOM 701 C C . ARG A 1 91 ? 30.146 -3.070 8.124 1.00 73.50 91 ARG A C 1
ATOM 703 O O . ARG A 1 91 ? 30.502 -2.481 9.136 1.00 73.50 91 ARG A O 1
ATOM 710 N N . GLY A 1 92 ? 29.531 -4.255 8.160 1.00 67.94 92 GLY A N 1
ATOM 711 C CA . GLY A 1 92 ? 29.281 -4.995 9.407 1.00 67.94 92 GLY A CA 1
ATOM 712 C C . GLY A 1 92 ? 30.538 -5.622 10.025 1.00 67.94 92 GLY A C 1
ATOM 713 O O . GLY A 1 92 ? 30.623 -5.748 11.242 1.00 67.94 92 GL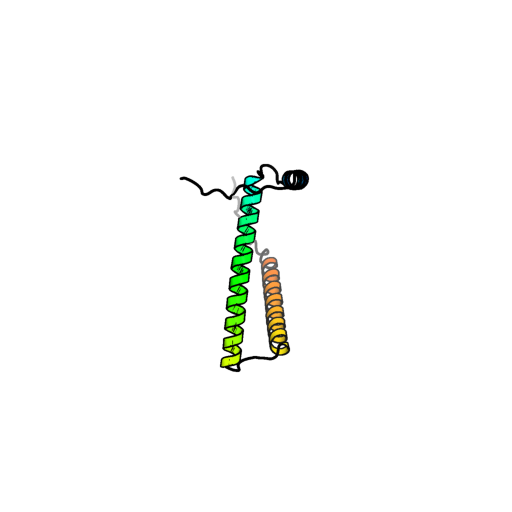Y A O 1
ATOM 714 N N . GLY A 1 93 ? 31.537 -5.975 9.206 1.00 58.56 93 GLY A N 1
ATOM 715 C CA . GLY A 1 93 ? 32.840 -6.451 9.686 1.00 58.56 93 GLY A CA 1
ATOM 716 C C . GLY A 1 93 ? 33.729 -5.336 10.248 1.00 58.56 93 GLY A C 1
ATOM 717 O O . GLY A 1 93 ? 34.506 -5.569 11.169 1.00 58.56 93 GLY A O 1
ATOM 718 N N . GLN A 1 94 ? 33.583 -4.105 9.748 1.00 55.34 94 GLN A N 1
ATOM 719 C CA . GLN A 1 94 ? 34.397 -2.962 10.172 1.00 55.34 94 GLN A CA 1
ATOM 720 C C . GLN A 1 94 ? 34.006 -2.414 11.560 1.00 55.34 94 GLN A C 1
ATOM 722 O O . GLN A 1 94 ? 34.854 -1.857 12.250 1.00 55.34 94 GLN A O 1
ATOM 727 N N . THR A 1 95 ? 32.769 -2.637 12.022 1.00 54.12 95 THR A N 1
ATOM 728 C CA . THR A 1 95 ? 32.324 -2.259 13.380 1.00 54.12 95 THR A CA 1
ATOM 729 C C . THR A 1 95 ? 32.779 -3.222 14.480 1.00 54.12 95 THR A C 1
ATOM 731 O O . THR A 1 95 ? 32.803 -2.833 15.641 1.00 54.12 95 THR A O 1
ATOM 734 N N . ALA A 1 96 ? 33.167 -4.459 14.147 1.00 54.41 96 ALA A N 1
ATOM 735 C CA . ALA A 1 96 ? 33.662 -5.436 15.125 1.00 54.41 96 ALA A CA 1
ATOM 736 C C . ALA A 1 96 ? 35.182 -5.333 15.382 1.00 54.41 96 ALA A C 1
ATOM 738 O O . ALA A 1 96 ? 35.687 -5.940 16.321 1.00 54.41 96 ALA A O 1
ATOM 739 N N . GLY A 1 97 ? 35.917 -4.572 14.560 1.00 49.25 97 GLY A N 1
ATOM 740 C CA . GLY A 1 97 ? 37.381 -4.484 14.608 1.00 49.25 97 GLY A CA 1
ATOM 741 C C . GLY A 1 97 ? 37.968 -3.271 15.341 1.00 49.25 97 GLY A C 1
ATOM 742 O O . GLY A 1 97 ? 39.187 -3.145 15.363 1.00 49.25 97 GLY A O 1
ATOM 743 N N . SER A 1 98 ? 37.160 -2.365 15.915 1.00 52.91 98 SER A N 1
ATOM 744 C CA . SER A 1 98 ? 37.665 -1.109 16.515 1.00 52.91 98 SER A CA 1
ATOM 745 C C . SER A 1 98 ? 37.517 -0.992 18.041 1.00 52.91 98 SER A C 1
ATOM 747 O O . SER A 1 98 ? 37.648 0.107 18.580 1.00 52.91 98 SER A O 1
ATOM 749 N N . THR A 1 99 ? 37.264 -2.086 18.763 1.00 52.19 99 THR A N 1
ATOM 750 C CA . THR A 1 99 ? 37.221 -2.098 20.240 1.00 52.19 99 THR A CA 1
ATOM 751 C C . THR A 1 99 ? 38.432 -2.854 20.785 1.00 52.19 99 THR A C 1
ATOM 753 O O . THR A 1 99 ? 38.319 -3.962 21.291 1.00 52.19 99 THR A O 1
ATOM 756 N N . GLY A 1 100 ? 39.626 -2.289 20.613 1.00 51.28 100 GLY A N 1
ATOM 757 C CA . GLY A 1 100 ? 40.871 -2.965 20.989 1.00 51.28 100 GLY A CA 1
ATOM 758 C C . GLY A 1 100 ? 42.084 -2.044 21.012 1.00 51.28 100 GLY A C 1
ATOM 759 O O . GLY A 1 100 ? 43.111 -2.383 20.444 1.00 51.28 100 GLY A O 1
ATOM 760 N N . ALA A 1 101 ? 41.955 -0.860 21.611 1.00 52.38 101 ALA A N 1
ATOM 761 C CA . ALA A 1 101 ? 43.093 -0.004 21.949 1.00 52.38 101 ALA A CA 1
ATOM 762 C C . ALA A 1 101 ? 42.712 0.925 23.114 1.00 52.38 101 ALA A C 1
ATOM 764 O O . ALA A 1 101 ? 42.594 2.137 22.950 1.00 52.38 101 ALA A O 1
ATOM 765 N N . LEU A 1 102 ? 42.459 0.347 24.294 1.00 51.47 102 LEU A N 1
ATOM 766 C CA . LEU A 1 102 ? 42.494 1.109 25.541 1.00 51.47 102 LEU A CA 1
ATOM 767 C C . LEU A 1 102 ? 43.952 1.093 26.006 1.00 51.47 102 LEU A C 1
ATOM 769 O O . LEU A 1 102 ? 44.430 0.085 26.519 1.00 51.47 102 LEU A O 1
ATOM 773 N N . GLY A 1 103 ? 44.664 2.171 25.681 1.00 46.31 103 GLY A N 1
ATOM 774 C CA . GLY A 1 103 ? 46.061 2.374 26.045 1.00 46.31 103 GLY A CA 1
ATOM 775 C C . GLY A 1 103 ? 46.274 2.372 27.558 1.00 46.31 103 GLY A C 1
ATOM 776 O O . GLY A 1 103 ? 45.381 2.737 28.326 1.00 46.31 103 GLY A O 1
ATOM 777 N N . ASP A 1 104 ? 47.475 1.946 27.940 1.00 48.09 104 ASP A N 1
ATOM 778 C CA . ASP A 1 104 ? 48.007 1.913 29.299 1.00 48.09 104 ASP A CA 1
ATOM 779 C C . ASP A 1 104 ? 47.665 3.166 30.128 1.00 48.09 104 ASP A C 1
ATOM 781 O O . ASP A 1 104 ? 47.808 4.294 29.641 1.00 48.09 104 ASP A O 1
ATOM 785 N N . PRO A 1 105 ? 47.277 3.013 31.408 1.00 54.22 105 PRO A N 1
ATOM 786 C CA . PRO A 1 105 ? 47.157 4.146 32.311 1.00 54.22 105 PRO A CA 1
ATOM 787 C C . PRO A 1 105 ? 48.555 4.642 32.738 1.00 54.22 105 PRO A C 1
ATOM 789 O O . PRO A 1 105 ? 49.439 3.831 33.021 1.00 54.22 105 PRO A O 1
ATOM 792 N N . PRO A 1 106 ? 48.790 5.964 32.848 1.00 53.59 106 PRO A N 1
ATOM 793 C CA . PRO A 1 106 ? 50.064 6.473 33.333 1.00 53.59 106 PRO A CA 1
ATOM 794 C C . PRO A 1 106 ? 50.228 6.200 34.835 1.00 53.59 106 PRO A C 1
ATOM 796 O O . PRO A 1 106 ? 49.382 6.552 35.659 1.00 53.59 106 PRO A O 1
ATOM 799 N N . HIS A 1 107 ? 51.365 5.601 35.190 1.00 53.16 107 HIS A N 1
ATOM 800 C CA . HIS A 1 107 ? 51.821 5.420 36.564 1.00 53.16 107 HIS A CA 1
ATOM 801 C C . HIS A 1 107 ? 52.077 6.777 37.239 1.00 53.16 107 HIS A C 1
ATOM 803 O O . HIS A 1 107 ? 53.080 7.435 36.964 1.00 53.16 107 HIS A O 1
ATOM 809 N N . ILE A 1 108 ? 51.216 7.178 38.176 1.00 52.34 108 ILE A N 1
ATOM 810 C CA . ILE A 1 108 ? 51.522 8.263 39.115 1.00 52.34 108 ILE A CA 1
ATOM 811 C C . ILE A 1 108 ? 52.230 7.639 40.323 1.00 52.34 108 ILE A C 1
ATOM 813 O O . ILE A 1 108 ? 51.634 6.885 41.091 1.00 52.34 108 ILE A O 1
ATOM 817 N N . LYS A 1 109 ? 53.530 7.923 40.466 1.00 48.66 109 LYS A N 1
ATOM 818 C CA . LYS A 1 109 ? 54.338 7.535 41.630 1.00 48.66 109 LYS A CA 1
ATOM 819 C C . LYS A 1 109 ? 53.827 8.248 42.883 1.00 48.66 109 LYS A C 1
ATOM 821 O O . LYS A 1 109 ? 53.881 9.472 42.961 1.00 48.66 109 LYS A O 1
ATOM 826 N N . ALA A 1 110 ? 53.409 7.470 43.875 1.00 52.41 110 ALA A N 1
ATOM 827 C CA . ALA A 1 110 ? 53.259 7.936 45.245 1.00 52.41 110 ALA A CA 1
ATOM 828 C C . ALA A 1 110 ? 54.642 8.269 45.836 1.00 52.41 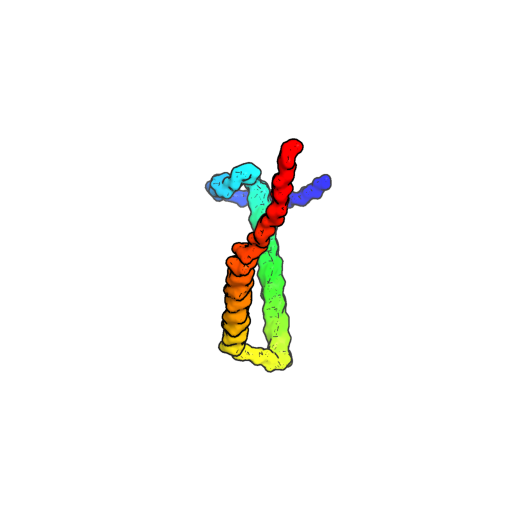110 ALA A C 1
ATOM 830 O O . ALA A 1 110 ? 55.573 7.466 45.736 1.00 52.41 110 ALA A O 1
ATOM 831 N N . HIS A 1 111 ? 54.766 9.442 46.452 1.00 50.16 111 HIS A N 1
ATOM 832 C CA . HIS A 1 111 ? 55.905 9.822 47.284 1.00 50.16 111 HIS A CA 1
ATOM 833 C C . HIS A 1 111 ? 55.398 10.042 48.720 1.00 50.16 111 HIS A C 1
ATOM 835 O O . HIS A 1 111 ? 54.463 10.825 48.887 1.00 50.16 111 HIS A O 1
ATOM 841 N N . PRO A 1 112 ? 55.944 9.343 49.730 1.00 62.47 112 PRO A N 1
ATOM 842 C CA . PRO A 1 112 ? 55.646 9.570 51.147 1.00 62.47 112 PRO A CA 1
ATOM 843 C C . PRO A 1 112 ? 56.860 10.176 51.887 1.00 62.47 112 PRO A C 1
ATOM 845 O O . PRO A 1 112 ? 57.936 10.273 51.290 1.00 62.47 112 PRO A O 1
ATOM 848 N N . PRO A 1 113 ? 56.790 10.362 53.216 1.00 63.97 113 PRO A N 1
ATOM 849 C CA . PRO A 1 113 ? 55.657 10.773 54.051 1.00 63.97 113 PRO A CA 1
ATOM 850 C C . PRO A 1 113 ? 55.736 12.251 54.484 1.00 63.97 113 PRO A C 1
ATOM 852 O O . PRO A 1 113 ? 56.858 12.799 54.577 1.00 63.97 113 PRO A O 1
#

Solvent-accessible surface area (backbone atoms only — not comparable to full-atom values): 7248 Å² total; per-residue (Å²): 132,93,77,88,75,80,80,92,77,90,73,58,70,70,60,51,52,57,56,64,72,69,51,57,94,95,54,49,72,68,56,52,52,51,52,54,51,51,51,50,51,52,51,52,51,53,51,52,51,50,52,55,52,51,53,54,49,52,55,48,32,62,76,66,67,65,74,73,61,67,66,62,54,50,55,54,50,52,54,54,50,52,52,51,53,52,55,52,52,52,57,62,54,60,71,73,70,73,86,83,78,86,73,82,81,83,86,78,81,86,81,86,134